Protein AF-A0A931ALB3-F1 (afdb_monomer_lite)

Secondary structure (DSSP, 8-state):
--PPPPP-S-HHHHHHHHHGGGGGTS-HHHHHHHHHHHHHHHHHHHHHHHHHS--------TT----------------PPP------------

Foldseek 3Di:
DDDDPDDPPDPQLSVLVVLLVCVVVDDPVCNVVSVVVSVVSVVVVVVVVVVPDDCPDDDPDPPPDPPDPDPPDDDDDDDDDDDDDDDDDDDDDD

Radius of gyration: 39.36 Å; chains: 1; bounding box: 110×78×47 Å

Organism: NCBI:txid1187855

pLDDT: mean 72.68, std 20.85, range [40.41, 98.25]

Structure (mmCIF, N/CA/C/O backbone):
data_AF-A0A931ALB3-F1
#
_entry.id   AF-A0A931ALB3-F1
#
loop_
_atom_site.group_PDB
_atom_site.id
_atom_site.type_symbol
_atom_site.label_atom_id
_atom_site.label_alt_id
_atom_site.label_comp_id
_atom_site.label_asym_id
_atom_site.label_entity_id
_atom_site.label_seq_id
_atom_site.pdbx_PDB_ins_code
_atom_site.Cartn_x
_atom_site.Cartn_y
_atom_site.Cartn_z
_atom_site.occupancy
_atom_site.B_iso_or_equiv
_atom_site.auth_seq_id
_atom_site.auth_comp_id
_atom_site.auth_asym_id
_atom_site.auth_atom_id
_atom_site.pdbx_PDB_model_num
ATOM 1 N N . MET A 1 1 ? 1.203 18.938 10.256 1.00 41.41 1 MET A N 1
ATOM 2 C CA . MET A 1 1 ? 1.849 18.934 8.933 1.00 41.41 1 MET A CA 1
ATOM 3 C C . MET A 1 1 ? 1.811 17.492 8.477 1.00 41.41 1 MET A C 1
ATOM 5 O O . MET A 1 1 ? 2.504 16.689 9.080 1.00 41.41 1 MET A O 1
ATOM 9 N N . SER A 1 2 ? 0.908 17.139 7.564 1.00 53.34 2 SER A N 1
ATOM 10 C CA . SER A 1 2 ? 0.978 15.830 6.913 1.00 53.34 2 SER A CA 1
ATOM 11 C C . SER A 1 2 ? 1.846 16.026 5.686 1.00 53.34 2 SER A C 1
ATOM 13 O O . SER A 1 2 ? 1.384 16.588 4.697 1.00 53.34 2 SER A O 1
ATOM 15 N N . GLU A 1 3 ? 3.119 15.669 5.797 1.00 61.12 3 GLU A N 1
ATOM 16 C CA . GLU A 1 3 ? 3.937 15.428 4.615 1.00 61.12 3 GLU A CA 1
ATOM 17 C C . GLU A 1 3 ? 3.280 14.259 3.877 1.00 61.12 3 GLU A C 1
ATOM 19 O O . GLU A 1 3 ? 3.037 13.200 4.463 1.00 61.12 3 GLU A O 1
ATOM 24 N N . LEU A 1 4 ? 2.872 14.496 2.630 1.00 61.97 4 LEU A N 1
ATOM 25 C CA . LEU A 1 4 ? 2.487 13.400 1.752 1.00 61.97 4 LEU A CA 1
ATOM 26 C C . LEU A 1 4 ? 3.715 12.489 1.617 1.00 61.97 4 LEU A C 1
ATOM 28 O O . LEU A 1 4 ? 4.827 13.017 1.540 1.00 61.97 4 LEU A O 1
ATOM 32 N N . PRO A 1 5 ? 3.545 11.157 1.642 1.00 64.88 5 PRO A N 1
ATOM 33 C CA . PRO A 1 5 ? 4.663 10.259 1.403 1.00 64.88 5 PRO A CA 1
ATOM 34 C C . PRO A 1 5 ? 5.325 10.636 0.074 1.00 64.88 5 PRO A C 1
ATOM 36 O O . PRO A 1 5 ? 4.628 10.842 -0.920 1.00 64.88 5 PRO A O 1
ATOM 39 N N . GLU A 1 6 ? 6.651 10.779 0.094 1.00 70.75 6 GLU A N 1
ATOM 40 C CA . GLU A 1 6 ? 7.454 10.995 -1.112 1.00 70.75 6 GLU A CA 1
ATOM 41 C C . GLU A 1 6 ? 7.124 9.889 -2.125 1.00 70.75 6 GLU A C 1
ATOM 43 O O . GLU A 1 6 ? 7.076 8.712 -1.752 1.00 70.75 6 GLU A O 1
ATOM 48 N N . GLU A 1 7 ? 6.877 10.262 -3.386 1.00 75.62 7 GLU A N 1
ATOM 49 C CA . GLU A 1 7 ? 6.655 9.284 -4.454 1.00 75.62 7 GLU A CA 1
ATOM 50 C C . GLU A 1 7 ? 7.871 8.361 -4.562 1.00 75.62 7 GLU A C 1
ATOM 52 O O . GLU A 1 7 ? 9.024 8.797 -4.614 1.00 75.62 7 GLU A O 1
ATOM 57 N N . THR A 1 8 ? 7.604 7.061 -4.595 1.00 79.12 8 THR A N 1
ATOM 58 C CA . THR A 1 8 ? 8.630 6.018 -4.666 1.00 79.12 8 THR A CA 1
ATOM 59 C C . THR A 1 8 ? 9.187 5.852 -6.080 1.00 79.12 8 THR A C 1
ATOM 61 O O . THR A 1 8 ? 10.217 5.200 -6.264 1.00 79.12 8 THR A O 1
ATOM 64 N N . GLY A 1 9 ? 8.531 6.456 -7.079 1.00 85.06 9 GLY A N 1
ATOM 65 C CA . GLY A 1 9 ? 8.895 6.370 -8.492 1.00 85.06 9 GLY A CA 1
ATOM 66 C C . GLY A 1 9 ? 8.384 5.103 -9.186 1.00 85.06 9 GLY A C 1
ATOM 67 O O . GLY A 1 9 ? 8.633 4.933 -10.379 1.00 85.06 9 GLY A O 1
ATOM 68 N N . ASP A 1 10 ? 7.666 4.230 -8.471 1.00 90.38 10 ASP A N 1
ATOM 69 C CA . ASP A 1 10 ? 6.898 3.121 -9.041 1.00 90.38 10 ASP A CA 1
ATOM 70 C C . ASP A 1 10 ? 5.411 3.349 -8.746 1.00 90.38 10 ASP A C 1
ATOM 72 O O . ASP A 1 10 ? 4.952 3.193 -7.613 1.00 90.38 10 ASP A O 1
ATOM 76 N N . GLU A 1 11 ? 4.646 3.670 -9.794 1.00 91.75 11 GLU A N 1
ATOM 77 C CA . GLU A 1 11 ? 3.209 3.968 -9.715 1.00 91.75 11 GLU A CA 1
ATOM 78 C C . GLU A 1 11 ? 2.410 2.863 -8.998 1.00 91.75 11 GLU A C 1
ATOM 80 O O . GLU A 1 11 ? 1.396 3.136 -8.351 1.00 91.75 11 GLU A O 1
ATOM 85 N N . ARG A 1 12 ? 2.860 1.600 -9.085 1.00 93.12 12 ARG A N 1
ATOM 86 C CA . ARG A 1 12 ? 2.203 0.464 -8.419 1.00 93.12 12 ARG A CA 1
ATOM 87 C C . ARG A 1 12 ? 2.421 0.524 -6.913 1.00 93.12 12 ARG A C 1
ATOM 89 O O . ARG A 1 12 ? 1.476 0.316 -6.153 1.00 93.12 12 ARG A O 1
ATOM 96 N N . VAL A 1 13 ? 3.646 0.827 -6.487 1.00 93.94 13 VAL A N 1
ATOM 97 C CA . VAL A 1 13 ? 4.000 0.998 -5.072 1.00 93.94 13 VAL A CA 1
ATOM 98 C C . VAL A 1 13 ? 3.291 2.226 -4.506 1.00 93.94 13 VAL A C 1
ATOM 100 O O . VAL A 1 13 ? 2.680 2.137 -3.440 1.00 93.94 13 VAL A O 1
ATOM 103 N N . ASP A 1 14 ? 3.273 3.331 -5.249 1.00 93.56 14 ASP A N 1
ATOM 104 C CA . ASP A 1 14 ? 2.623 4.576 -4.835 1.00 93.56 14 ASP A CA 1
ATOM 105 C C . ASP A 1 14 ? 1.110 4.393 -4.646 1.00 93.56 14 ASP A C 1
ATOM 107 O O . ASP A 1 14 ? 0.546 4.828 -3.637 1.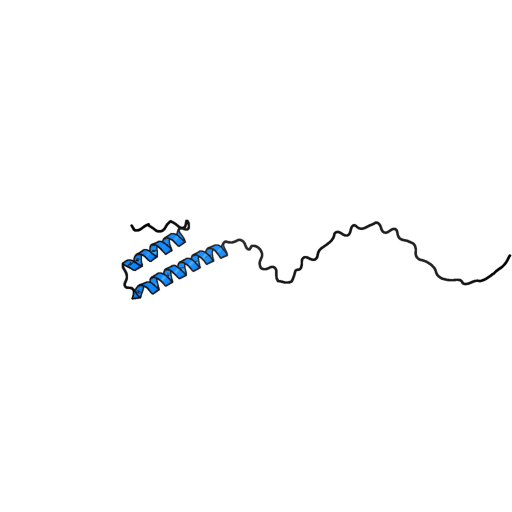00 93.56 14 ASP A O 1
ATOM 111 N N . ALA A 1 15 ? 0.447 3.653 -5.541 1.00 93.56 15 ALA A N 1
ATOM 112 C CA . ALA A 1 15 ? -0.966 3.305 -5.393 1.00 93.56 15 ALA A CA 1
ATOM 113 C C . ALA A 1 15 ? -1.243 2.456 -4.136 1.00 93.56 15 ALA A C 1
ATOM 115 O O . ALA A 1 15 ? -2.252 2.663 -3.452 1.00 93.56 15 ALA A O 1
ATOM 116 N N . ILE A 1 16 ? -0.350 1.515 -3.806 1.00 95.56 16 ILE A N 1
ATOM 117 C CA . ILE A 1 16 ? -0.470 0.681 -2.602 1.00 95.56 16 ILE A CA 1
ATOM 118 C C . ILE A 1 16 ? -0.306 1.530 -1.334 1.00 95.56 16 ILE A C 1
ATOM 120 O O . ILE A 1 16 ? -1.128 1.430 -0.418 1.00 95.56 16 ILE A O 1
ATOM 124 N N . VAL A 1 17 ? 0.709 2.398 -1.291 1.00 93.81 17 VAL A N 1
ATOM 125 C CA . VAL A 1 17 ? 0.983 3.281 -0.146 1.00 93.81 17 VAL A CA 1
ATOM 126 C C . VAL A 1 17 ? -0.146 4.295 0.048 1.00 93.81 17 VAL A C 1
ATOM 128 O O . VAL A 1 17 ? -0.615 4.475 1.173 1.00 93.81 17 VAL A O 1
ATOM 131 N N . ALA A 1 18 ? -0.667 4.887 -1.031 1.00 92.75 18 ALA A N 1
ATOM 132 C CA . ALA A 1 18 ? -1.837 5.762 -0.973 1.00 92.75 18 ALA A CA 1
ATOM 133 C C . ALA A 1 18 ? -3.065 5.047 -0.374 1.00 92.75 18 ALA A C 1
ATOM 135 O O . ALA A 1 18 ? -3.826 5.634 0.400 1.00 92.75 18 ALA A O 1
ATOM 136 N N . GLY A 1 19 ? -3.229 3.749 -0.657 1.00 92.06 19 GLY A N 1
ATOM 137 C CA . GLY A 1 19 ? -4.294 2.910 -0.108 1.00 92.06 19 GLY A CA 1
ATOM 138 C C . GLY A 1 19 ? -4.288 2.777 1.422 1.00 92.06 19 GLY A C 1
ATOM 139 O O . GLY A 1 19 ? -5.359 2.560 2.005 1.00 92.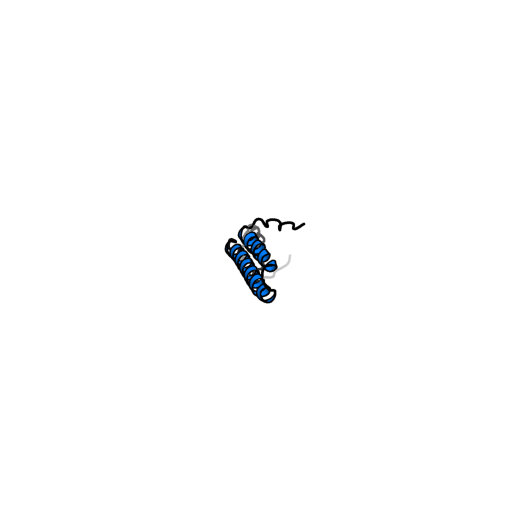06 19 GLY A O 1
ATOM 140 N N . LEU A 1 20 ? -3.132 2.957 2.077 1.00 95.50 20 LEU A N 1
ATOM 141 C CA . LEU A 1 20 ? -3.002 2.957 3.540 1.00 95.50 20 LEU A CA 1
ATOM 142 C C . LEU A 1 20 ? -3.637 4.195 4.191 1.00 95.50 20 LEU A C 1
ATOM 144 O O . LEU A 1 20 ? -4.021 4.134 5.358 1.00 95.50 20 LEU A O 1
ATOM 148 N N . GLY A 1 21 ? -3.837 5.291 3.448 1.00 93.12 21 GLY A N 1
ATOM 149 C CA . GLY A 1 21 ? -4.511 6.494 3.956 1.00 93.12 21 GLY A CA 1
ATOM 150 C C . GLY A 1 21 ? -5.928 6.228 4.484 1.00 93.12 21 GLY A C 1
ATOM 151 O O . GLY A 1 21 ? -6.383 6.893 5.412 1.00 93.12 21 GLY A O 1
ATOM 152 N N . ARG A 1 22 ? -6.590 5.177 3.977 1.00 92.75 22 ARG A N 1
ATOM 153 C CA . ARG A 1 22 ? -7.931 4.743 4.408 1.00 92.75 22 ARG A CA 1
ATOM 154 C C . ARG A 1 22 ? -7.984 4.253 5.857 1.00 92.75 22 ARG A C 1
ATOM 156 O O . ARG A 1 22 ? -9.060 4.216 6.444 1.00 92.75 22 ARG A O 1
ATOM 163 N N . LEU A 1 23 ? -6.850 3.892 6.462 1.00 95.50 23 LEU A N 1
ATOM 164 C CA . LEU A 1 23 ? -6.800 3.415 7.850 1.00 95.50 23 LEU A CA 1
ATOM 165 C C . LEU A 1 23 ? -7.382 4.433 8.844 1.00 95.50 23 LEU A C 1
ATOM 167 O O . LEU A 1 23 ? -8.004 4.031 9.824 1.00 95.50 23 LEU A O 1
ATOM 171 N N . GLY A 1 24 ? -7.237 5.736 8.581 1.00 93.00 24 GLY A N 1
ATOM 172 C CA . GLY A 1 24 ? -7.792 6.790 9.439 1.00 93.00 24 GLY A CA 1
ATOM 173 C C . GLY A 1 24 ? -9.324 6.865 9.443 1.00 93.00 24 GLY A C 1
ATOM 174 O O . GLY A 1 24 ? -9.902 7.453 10.354 1.00 93.00 24 GLY A O 1
ATOM 175 N N . GLU A 1 25 ? -9.979 6.261 8.452 1.00 95.56 25 GLU A N 1
ATOM 176 C CA . GLU A 1 25 ? -11.433 6.307 8.254 1.00 95.56 25 GLU A CA 1
ATOM 177 C C . GLU A 1 25 ? -12.127 5.002 8.674 1.00 95.56 25 GLU A C 1
ATOM 179 O O . GLU A 1 25 ? -13.345 4.972 8.860 1.00 95.56 25 GLU A O 1
ATOM 184 N N . LEU A 1 26 ? -11.362 3.917 8.838 1.00 96.88 26 LEU A N 1
ATOM 185 C CA . LEU A 1 26 ? -11.883 2.588 9.145 1.00 96.88 26 LEU A CA 1
ATOM 186 C C . LEU A 1 26 ? -11.680 2.215 10.622 1.00 96.88 26 LEU A C 1
ATOM 188 O O . LEU A 1 26 ? -10.690 2.616 11.242 1.00 96.88 26 LEU A O 1
ATOM 192 N N . PRO A 1 27 ? -12.566 1.380 11.199 1.00 96.62 27 PRO A N 1
ATOM 193 C CA . PRO A 1 27 ? -12.337 0.785 12.508 1.00 96.62 27 PRO A CA 1
ATOM 194 C C . PRO A 1 27 ? -11.035 -0.020 12.545 1.00 96.62 27 PRO A C 1
ATOM 196 O O . PRO A 1 27 ? -10.693 -0.710 11.586 1.00 96.62 27 PRO A O 1
ATOM 199 N N . VAL A 1 28 ? -10.370 -0.037 13.703 1.00 96.31 28 VAL A N 1
ATOM 200 C CA . VAL A 1 28 ? -9.112 -0.783 13.910 1.00 96.31 28 VAL A CA 1
ATOM 201 C C . VAL A 1 28 ? -9.250 -2.274 13.576 1.00 96.31 28 VAL A C 1
ATOM 203 O O . VAL A 1 28 ? -8.317 -2.884 13.062 1.00 96.31 28 VAL A O 1
ATOM 206 N N . SER A 1 29 ? -10.432 -2.867 13.782 1.00 96.56 29 SER A N 1
ATOM 207 C CA . SER A 1 29 ? -10.709 -4.261 13.403 1.00 96.56 29 SER A CA 1
ATOM 208 C C . SER A 1 29 ? -10.563 -4.535 11.901 1.00 96.56 29 SER A C 1
ATOM 210 O O . SER A 1 29 ? -10.354 -5.680 11.514 1.00 96.56 29 SER A O 1
ATOM 212 N N . GLN A 1 30 ? -10.649 -3.504 11.058 1.00 97.19 30 GLN A N 1
ATOM 213 C CA . GLN A 1 30 ? -10.480 -3.598 9.609 1.00 97.19 30 GLN A CA 1
ATOM 214 C C . GLN A 1 30 ? -9.055 -3.272 9.148 1.00 97.19 30 GLN A C 1
ATOM 216 O O . GLN A 1 30 ? -8.709 -3.566 8.006 1.00 97.19 30 GLN A O 1
ATOM 221 N N . HIS A 1 31 ? -8.203 -2.712 10.015 1.00 97.38 31 HIS A N 1
ATOM 222 C CA . HIS A 1 31 ? -6.836 -2.321 9.649 1.00 97.38 31 HIS A CA 1
ATOM 223 C C . HIS A 1 31 ? -6.008 -3.508 9.168 1.00 97.38 31 HIS A C 1
ATOM 225 O O . HIS A 1 31 ? -5.268 -3.382 8.200 1.00 97.38 31 HIS A O 1
ATOM 231 N N . VAL A 1 32 ? -6.192 -4.680 9.782 1.00 97.31 32 VAL A N 1
ATOM 232 C CA . VAL A 1 32 ? -5.497 -5.914 9.384 1.00 97.31 32 VAL A CA 1
ATOM 233 C C . VAL A 1 32 ? -5.770 -6.263 7.921 1.00 97.31 32 VAL A C 1
ATOM 235 O O . VAL A 1 32 ? -4.835 -6.575 7.197 1.00 97.31 32 VAL A O 1
AT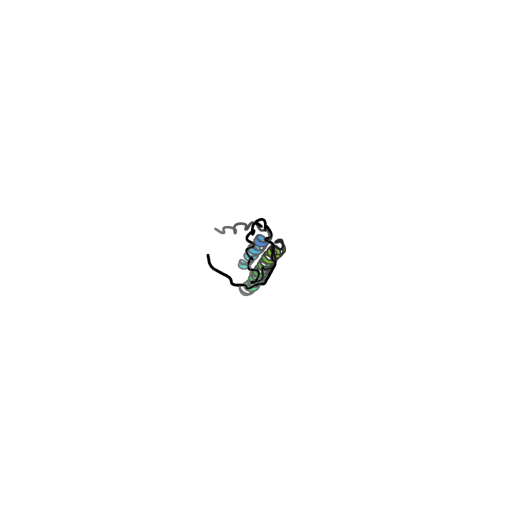OM 238 N N . ALA A 1 33 ? -7.018 -6.145 7.460 1.00 97.31 33 ALA A N 1
ATOM 239 C CA . ALA A 1 33 ? -7.366 -6.437 6.069 1.00 97.31 33 ALA A CA 1
ATOM 240 C C . ALA A 1 33 ? -6.730 -5.437 5.087 1.00 97.31 33 ALA A C 1
ATOM 242 O O . ALA A 1 33 ? -6.325 -5.810 3.989 1.00 97.31 33 ALA A O 1
ATOM 243 N N . VAL A 1 34 ? -6.617 -4.167 5.488 1.00 97.12 34 VAL A N 1
ATOM 244 C CA . VAL A 1 34 ? -5.945 -3.135 4.683 1.00 97.12 34 VAL A CA 1
ATOM 245 C C . VAL A 1 34 ? -4.441 -3.399 4.600 1.00 97.12 34 VAL A C 1
ATOM 247 O O . VAL A 1 34 ? -3.867 -3.290 3.518 1.00 97.12 34 VAL A O 1
ATOM 250 N N . PHE A 1 35 ? -3.807 -3.785 5.709 1.00 97.50 35 PHE A N 1
ATOM 251 C CA . PHE A 1 35 ? -2.391 -4.152 5.712 1.00 97.50 35 PHE A CA 1
ATOM 252 C C . PHE A 1 35 ? -2.115 -5.416 4.898 1.00 97.50 35 PHE A C 1
ATOM 254 O O . PHE A 1 35 ? -1.148 -5.433 4.145 1.00 97.50 35 PHE A O 1
ATOM 261 N N . ASP A 1 36 ? -2.968 -6.435 4.993 1.00 98.25 36 ASP A N 1
ATOM 262 C CA . ASP A 1 36 ? -2.830 -7.685 4.238 1.00 98.25 36 ASP A CA 1
ATOM 263 C C . ASP A 1 36 ? -2.926 -7.451 2.720 1.00 98.25 36 ASP A C 1
ATOM 265 O O . ASP A 1 36 ? -2.107 -7.947 1.942 1.00 98.25 36 ASP A O 1
ATOM 269 N N . GLN A 1 37 ? -3.864 -6.593 2.299 1.00 97.56 37 GLN A N 1
ATOM 270 C CA . GLN A 1 37 ? -3.971 -6.139 0.912 1.00 97.56 37 GLN A CA 1
ATOM 271 C C . GLN A 1 37 ? -2.704 -5.409 0.452 1.00 97.56 37 GLN A C 1
ATOM 273 O O . GLN A 1 37 ? -2.196 -5.689 -0.635 1.00 97.56 37 GLN A O 1
ATOM 278 N N . ALA A 1 38 ? -2.209 -4.461 1.252 1.00 97.31 38 ALA A N 1
ATOM 279 C CA . ALA A 1 38 ? -1.021 -3.693 0.897 1.00 97.31 38 ALA A CA 1
ATOM 280 C C . ALA A 1 38 ? 0.220 -4.592 0.809 1.00 97.31 38 ALA A C 1
ATOM 282 O O . ALA A 1 38 ? 0.977 -4.505 -0.153 1.00 97.31 38 ALA A O 1
ATOM 283 N N . PHE A 1 39 ? 0.386 -5.500 1.771 1.00 97.69 39 PHE A N 1
ATOM 284 C CA . PHE A 1 39 ? 1.481 -6.460 1.799 1.00 97.69 39 PHE A CA 1
ATOM 285 C C . PHE A 1 39 ? 1.467 -7.369 0.564 1.00 97.69 39 PHE A C 1
ATOM 287 O O . PHE A 1 39 ? 2.452 -7.419 -0.169 1.00 97.69 39 PHE A O 1
ATOM 294 N N . SER A 1 40 ? 0.318 -7.982 0.263 1.00 97.88 40 SER A N 1
ATOM 295 C CA . SER A 1 40 ? 0.153 -8.842 -0.917 1.00 97.88 40 SER A CA 1
ATOM 296 C C . SER A 1 40 ? 0.435 -8.097 -2.230 1.00 97.88 40 SER A C 1
ATOM 298 O O . SER A 1 40 ? 1.031 -8.648 -3.154 1.00 97.88 40 SER A O 1
ATOM 300 N N . GLY A 1 41 ? 0.030 -6.825 -2.327 1.00 96.88 41 GLY A N 1
ATOM 301 C CA . GLY A 1 41 ? 0.303 -5.990 -3.500 1.00 96.88 41 GLY A CA 1
ATOM 302 C C . GLY A 1 41 ? 1.792 -5.683 -3.687 1.00 96.88 41 GLY A C 1
ATOM 303 O O . GLY A 1 41 ? 2.291 -5.690 -4.816 1.00 96.88 41 GLY A O 1
ATOM 304 N N . LEU A 1 42 ? 2.516 -5.446 -2.590 1.00 96.62 42 LEU A N 1
ATOM 305 C CA . LEU A 1 42 ? 3.960 -5.213 -2.634 1.00 96.62 42 LEU A CA 1
ATOM 306 C C . LEU A 1 42 ? 4.709 -6.487 -3.027 1.00 96.62 42 LEU A C 1
ATOM 308 O O . LEU A 1 42 ? 5.576 -6.424 -3.895 1.00 96.62 42 LEU A O 1
ATOM 312 N N . GLU A 1 43 ? 4.339 -7.644 -2.471 1.00 97.31 43 GLU A N 1
ATOM 313 C CA . GLU A 1 43 ? 4.922 -8.932 -2.870 1.00 97.31 43 GLU A CA 1
ATOM 314 C C . GLU A 1 43 ? 4.715 -9.210 -4.361 1.00 97.31 43 GLU A C 1
ATOM 316 O O . GLU A 1 43 ? 5.662 -9.573 -5.056 1.00 97.31 43 GLU A O 1
ATOM 321 N N . ALA A 1 44 ? 3.510 -8.966 -4.883 1.00 96.06 44 ALA A N 1
ATOM 322 C CA . ALA A 1 44 ? 3.227 -9.118 -6.309 1.00 96.06 44 ALA A CA 1
ATOM 323 C C . ALA A 1 44 ? 4.059 -8.160 -7.180 1.00 96.06 44 ALA A C 1
ATOM 325 O O . ALA A 1 44 ? 4.546 -8.543 -8.244 1.00 96.06 44 ALA A O 1
ATOM 326 N N . THR A 1 45 ? 4.255 -6.921 -6.723 1.00 95.12 45 THR A N 1
ATOM 327 C CA . THR A 1 45 ? 5.085 -5.932 -7.425 1.00 95.12 45 THR A CA 1
ATOM 328 C C . THR A 1 45 ? 6.546 -6.380 -7.480 1.00 95.12 45 THR A C 1
ATOM 330 O O . THR A 1 45 ? 7.169 -6.299 -8.538 1.00 95.12 45 THR A O 1
ATOM 333 N N . LEU A 1 46 ? 7.077 -6.902 -6.369 1.00 92.94 46 LEU A N 1
ATOM 334 C CA . LEU A 1 46 ? 8.438 -7.435 -6.291 1.00 92.94 46 LEU A CA 1
ATOM 335 C C . LEU A 1 46 ? 8.616 -8.694 -7.149 1.00 92.94 46 LEU A C 1
ATOM 337 O O . LEU A 1 46 ? 9.613 -8.804 -7.859 1.00 92.94 46 LEU A O 1
ATOM 341 N N . ALA A 1 47 ? 7.644 -9.609 -7.132 1.00 92.94 47 ALA A N 1
ATOM 342 C CA . ALA A 1 47 ? 7.670 -10.816 -7.955 1.00 92.94 47 ALA A CA 1
ATOM 343 C C . ALA A 1 47 ? 7.708 -10.483 -9.455 1.00 92.94 47 ALA A C 1
ATOM 345 O O . ALA A 1 47 ? 8.521 -11.040 -10.187 1.00 92.94 47 ALA A O 1
ATOM 346 N N . ALA A 1 48 ? 6.912 -9.506 -9.901 1.00 89.50 48 ALA A N 1
ATOM 347 C CA . ALA A 1 48 ? 6.908 -9.081 -11.299 1.00 89.50 48 ALA A CA 1
ATOM 348 C C . ALA A 1 48 ? 8.275 -8.541 -11.762 1.00 89.50 48 ALA A C 1
ATOM 350 O O . ALA A 1 48 ? 8.679 -8.784 -12.899 1.00 89.50 48 ALA A O 1
ATOM 351 N N . VAL A 1 49 ? 9.001 -7.833 -10.886 1.00 88.31 49 VAL A N 1
ATOM 352 C CA . VAL A 1 49 ? 10.357 -7.339 -11.184 1.00 88.31 49 VAL A CA 1
ATOM 353 C C . VAL A 1 49 ? 11.353 -8.495 -11.313 1.00 88.31 49 VAL A C 1
ATOM 355 O O . VAL A 1 49 ? 12.198 -8.465 -12.209 1.00 88.31 49 VAL A O 1
ATOM 358 N N . ASP A 1 50 ? 11.243 -9.519 -10.463 1.00 82.56 50 ASP A N 1
ATOM 359 C CA . ASP A 1 50 ? 12.079 -10.725 -10.538 1.00 82.56 50 ASP A CA 1
ATOM 360 C C . ASP A 1 50 ? 11.846 -11.494 -11.853 1.00 82.56 50 ASP A C 1
ATOM 362 O O . ASP A 1 50 ? 12.799 -11.881 -12.526 1.00 82.56 50 ASP A O 1
ATOM 366 N N . GLU A 1 51 ? 10.588 -11.610 -12.296 1.00 81.62 51 GLU A N 1
ATOM 367 C CA . GLU A 1 51 ? 10.224 -12.240 -13.576 1.00 81.62 51 GLU A CA 1
ATOM 368 C C . GLU A 1 51 ? 10.705 -11.453 -14.811 1.00 81.62 51 GLU A C 1
ATOM 370 O O . GLU A 1 51 ? 10.918 -12.029 -15.881 1.00 81.62 51 GLU A O 1
ATOM 375 N N . GLN A 1 52 ? 10.873 -10.134 -14.687 1.00 73.88 52 GLN A N 1
ATOM 376 C CA . GLN A 1 52 ? 11.339 -9.250 -15.763 1.00 73.88 52 GLN A CA 1
ATOM 377 C C . GLN A 1 52 ? 12.865 -9.184 -15.876 1.00 73.88 52 GLN A C 1
ATOM 379 O O . GLN A 1 52 ? 13.383 -8.706 -16.893 1.00 73.88 52 GLN A O 1
ATOM 384 N N . ALA A 1 53 ? 13.601 -9.674 -14.877 1.00 66.56 53 ALA A N 1
ATOM 385 C CA . ALA A 1 53 ? 15.038 -9.828 -14.996 1.00 66.56 53 ALA A CA 1
ATOM 386 C C . ALA A 1 53 ? 15.343 -10.865 -16.096 1.00 66.56 53 ALA A C 1
ATOM 388 O O . ALA A 1 53 ? 14.776 -11.962 -16.092 1.00 66.56 53 ALA A O 1
ATOM 389 N N . PRO A 1 54 ? 16.245 -10.574 -17.057 1.00 64.69 54 PRO A N 1
ATOM 390 C CA . PRO A 1 54 ? 16.708 -11.611 -17.970 1.00 64.69 54 PRO A CA 1
ATOM 391 C C . PRO A 1 54 ? 17.255 -12.779 -17.136 1.00 64.69 54 PRO A C 1
ATOM 393 O O . PRO A 1 54 ? 17.832 -12.525 -16.071 1.00 64.69 54 PRO A O 1
ATOM 396 N N . PRO A 1 55 ? 17.129 -14.040 -17.596 1.00 61.94 55 PRO A N 1
ATOM 397 C CA . PRO A 1 55 ? 17.713 -15.185 -16.912 1.00 61.94 55 PRO A CA 1
ATOM 398 C C . PRO A 1 55 ? 19.231 -15.018 -16.931 1.00 61.94 55 PRO A C 1
ATOM 400 O O . PRO A 1 55 ? 19.934 -15.472 -17.836 1.00 61.94 55 PRO A O 1
ATOM 403 N N . THR A 1 56 ? 19.753 -14.312 -15.937 1.00 60.75 56 THR A N 1
ATOM 404 C CA . THR A 1 56 ? 21.176 -14.083 -15.764 1.00 60.75 56 THR A CA 1
ATOM 405 C C . THR A 1 56 ? 21.704 -15.355 -15.134 1.00 60.75 56 THR A C 1
ATOM 407 O O . THR A 1 56 ? 21.849 -15.442 -13.927 1.00 60.75 56 THR A O 1
ATOM 410 N N . GLY A 1 57 ? 21.884 -16.377 -15.974 1.00 55.12 57 GLY A N 1
ATOM 411 C CA . GLY A 1 57 ? 22.533 -17.638 -15.646 1.00 55.12 57 GLY A CA 1
ATOM 412 C C . GLY A 1 57 ? 21.997 -18.299 -14.382 1.00 55.12 57 GLY A C 1
ATOM 413 O O . GLY A 1 57 ? 22.545 -18.103 -13.300 1.00 55.12 57 GLY A O 1
ATOM 414 N N . ALA A 1 58 ? 20.999 -19.167 -14.552 1.00 54.66 58 ALA A N 1
ATOM 415 C CA . ALA A 1 58 ? 20.724 -20.242 -13.610 1.00 54.66 58 ALA A CA 1
ATOM 416 C C . ALA A 1 58 ? 22.034 -20.755 -12.980 1.00 54.66 58 ALA A C 1
ATOM 418 O O . ALA A 1 58 ? 22.954 -21.148 -13.699 1.00 54.66 58 ALA A O 1
ATOM 419 N N . GLN A 1 59 ? 22.101 -20.677 -11.648 1.00 54.84 59 GLN A N 1
ATOM 420 C CA . GLN A 1 59 ? 22.982 -21.417 -10.750 1.00 54.84 59 GLN A C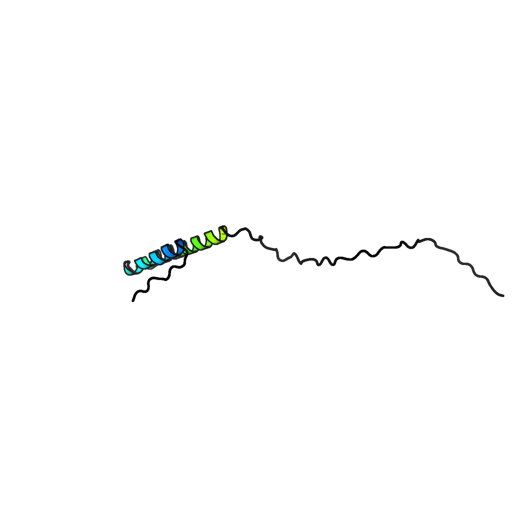A 1
ATOM 421 C C . GLN A 1 59 ? 24.236 -22.031 -11.411 1.00 54.84 59 GLN A C 1
ATOM 423 O O . GLN A 1 59 ? 24.191 -23.132 -11.969 1.00 54.84 59 GLN A O 1
ATOM 428 N N . ARG A 1 60 ? 25.420 -21.430 -11.220 1.00 55.34 60 ARG A N 1
ATOM 429 C CA . ARG A 1 60 ? 26.626 -22.272 -11.169 1.00 55.34 60 ARG A CA 1
ATOM 430 C C . ARG A 1 60 ? 26.447 -23.213 -9.981 1.00 55.34 60 ARG A C 1
ATOM 432 O O . ARG A 1 60 ? 26.533 -22.784 -8.834 1.00 55.34 60 ARG A O 1
ATOM 439 N N . ALA A 1 61 ? 26.184 -24.486 -10.262 1.00 51.91 61 ALA A N 1
ATOM 440 C CA . ALA A 1 61 ? 26.266 -25.543 -9.267 1.00 51.91 61 ALA A CA 1
ATOM 441 C C . ALA A 1 61 ? 27.612 -25.437 -8.514 1.00 51.91 61 ALA A C 1
ATOM 443 O O . ALA A 1 61 ? 28.641 -25.167 -9.152 1.00 51.91 61 ALA A O 1
ATOM 444 N N . PRO A 1 62 ? 27.650 -25.655 -7.188 1.00 48.88 62 PRO A N 1
ATOM 445 C CA . PRO A 1 62 ? 28.908 -25.739 -6.461 1.00 48.88 62 PRO A CA 1
ATOM 446 C C . PRO A 1 62 ? 29.626 -2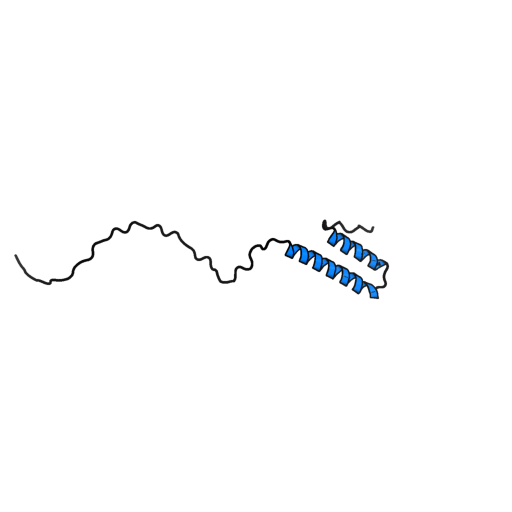7.013 -6.923 1.00 48.88 62 PRO A C 1
ATOM 448 O O . PRO A 1 62 ? 29.321 -28.112 -6.474 1.00 48.88 62 PRO A O 1
ATOM 451 N N . GLY A 1 63 ? 30.527 -26.880 -7.899 1.00 51.00 63 GLY A N 1
ATOM 452 C CA . GLY A 1 63 ? 31.246 -28.028 -8.454 1.00 51.00 63 GLY A CA 1
ATOM 453 C C . GLY A 1 63 ? 32.013 -27.803 -9.756 1.00 51.00 63 GLY A C 1
ATOM 454 O O . GLY A 1 63 ? 32.870 -28.618 -10.078 1.00 51.00 63 GLY A O 1
ATOM 455 N N . GLN A 1 64 ? 31.794 -26.712 -10.497 1.00 53.91 64 GLN A N 1
ATOM 456 C CA . GLN A 1 64 ? 32.675 -26.369 -11.623 1.00 53.91 64 GLN A CA 1
ATOM 457 C C . GLN A 1 64 ? 33.732 -25.369 -11.181 1.00 53.91 64 GLN A C 1
ATOM 459 O O . GLN A 1 64 ? 33.676 -24.171 -11.456 1.00 53.91 64 GLN A O 1
ATOM 464 N N . ALA A 1 65 ? 34.722 -25.919 -10.476 1.00 49.53 65 ALA A N 1
ATOM 465 C CA . ALA A 1 65 ? 36.040 -25.328 -10.411 1.00 49.53 65 ALA A CA 1
ATOM 466 C C . ALA A 1 65 ? 36.486 -25.024 -11.844 1.00 49.53 65 ALA A C 1
ATOM 468 O O . ALA A 1 65 ? 36.524 -25.906 -12.706 1.00 49.53 65 ALA A O 1
ATOM 469 N N . ALA A 1 66 ? 36.789 -23.753 -12.085 1.00 54.53 66 ALA A N 1
ATOM 470 C CA . ALA A 1 66 ? 37.523 -23.302 -13.244 1.00 54.53 66 ALA A CA 1
ATOM 471 C C . ALA A 1 66 ? 38.848 -24.075 -13.283 1.00 54.53 66 ALA A C 1
ATOM 473 O O . ALA A 1 66 ? 39.820 -23.714 -12.623 1.00 54.53 66 ALA A O 1
ATOM 474 N N . GLY A 1 67 ? 38.853 -25.190 -14.013 1.00 47.56 67 GLY A N 1
ATOM 475 C CA . GLY A 1 67 ? 40.055 -25.926 -14.346 1.00 47.56 67 GLY A CA 1
ATOM 476 C C . GLY A 1 67 ? 40.935 -24.994 -15.155 1.00 47.56 67 GLY A C 1
ATOM 477 O O . GLY A 1 67 ? 40.665 -24.747 -16.332 1.00 47.56 67 GLY A O 1
ATOM 478 N N . GLY A 1 68 ? 41.949 -24.441 -14.493 1.00 51.50 68 GLY A N 1
ATOM 479 C CA . GLY A 1 68 ? 42.986 -23.645 -15.117 1.00 51.50 68 GLY A CA 1
ATOM 480 C C . GLY A 1 68 ? 43.560 -24.406 -16.302 1.00 51.50 68 GLY A C 1
ATOM 481 O O . GLY A 1 68 ? 44.297 -25.375 -16.143 1.00 51.50 68 GLY A O 1
ATOM 482 N N . ARG A 1 69 ? 43.224 -23.965 -17.512 1.00 48.34 69 ARG A N 1
ATOM 483 C CA . ARG A 1 69 ? 43.985 -24.326 -18.701 1.00 48.34 69 ARG A CA 1
ATOM 484 C C . ARG A 1 69 ? 45.068 -23.279 -18.874 1.00 48.34 69 ARG A C 1
ATOM 486 O O . ARG A 1 69 ? 44.897 -22.283 -19.565 1.00 48.34 69 ARG A O 1
ATOM 493 N N . VAL A 1 70 ? 46.184 -23.532 -18.201 1.00 59.16 70 VAL A N 1
ATOM 494 C CA . VAL A 1 70 ? 47.499 -23.027 -18.599 1.00 59.16 70 VAL A CA 1
ATOM 495 C C . VAL A 1 70 ? 47.722 -23.359 -20.083 1.00 59.16 70 VAL A C 1
ATOM 497 O O . VAL A 1 70 ? 47.613 -24.536 -20.453 1.00 59.16 70 VAL A O 1
ATOM 500 N N . PRO A 1 71 ? 48.021 -22.378 -20.954 1.00 48.75 71 PRO A N 1
ATOM 501 C CA . PRO A 1 71 ? 48.449 -22.670 -22.311 1.00 48.75 71 PRO A CA 1
ATOM 502 C C . PRO A 1 71 ? 49.857 -23.268 -22.238 1.00 48.75 71 PRO A C 1
ATOM 504 O O . PRO A 1 71 ? 50.850 -22.556 -22.098 1.00 48.75 71 PRO A O 1
ATOM 507 N N . HIS A 1 72 ? 49.952 -24.595 -22.295 1.00 57.56 72 HIS A N 1
ATOM 508 C CA . HIS A 1 72 ? 51.231 -25.264 -22.494 1.00 57.56 72 HIS A CA 1
ATOM 509 C C . HIS A 1 72 ? 51.669 -24.991 -23.931 1.00 57.56 72 HIS A C 1
ATOM 511 O O . HIS A 1 72 ? 51.152 -25.593 -24.874 1.00 57.56 72 HIS A O 1
ATOM 517 N N . GLN A 1 73 ? 52.595 -24.046 -24.090 1.00 51.25 73 GLN A N 1
ATOM 518 C CA . GLN A 1 73 ? 53.304 -23.842 -25.342 1.00 51.25 73 GLN A CA 1
ATOM 519 C C . GLN A 1 73 ? 53.999 -25.152 -25.721 1.00 51.25 73 GLN A C 1
ATOM 521 O O . GLN A 1 73 ? 54.862 -25.655 -25.002 1.00 51.25 73 GLN A O 1
ATOM 526 N N . GLN A 1 74 ? 53.561 -25.725 -26.837 1.00 46.16 74 GLN A N 1
ATOM 527 C CA . GLN A 1 74 ? 54.149 -26.906 -27.442 1.00 46.16 74 GLN A CA 1
ATOM 528 C C . GLN A 1 74 ? 55.548 -26.536 -27.947 1.00 46.16 74 GLN A C 1
ATOM 530 O O . GLN A 1 74 ? 55.695 -25.880 -28.975 1.00 46.16 74 GLN A O 1
ATOM 535 N N . GLY A 1 75 ? 56.582 -26.929 -27.203 1.00 46.47 75 GLY A N 1
ATOM 536 C CA . GLY A 1 75 ? 57.949 -26.953 -27.715 1.00 46.47 75 GLY A CA 1
ATOM 537 C C . GLY A 1 75 ? 58.092 -28.038 -28.795 1.00 46.47 75 GLY A C 1
ATOM 538 O O . GLY A 1 75 ? 57.453 -29.093 -28.684 1.00 46.47 75 GLY A O 1
ATOM 539 N N . PRO A 1 76 ? 58.900 -27.815 -29.846 1.00 48.25 76 PRO A N 1
ATOM 540 C CA . PRO A 1 76 ? 59.072 -28.784 -30.917 1.00 48.25 76 PRO A CA 1
ATOM 541 C C . PRO A 1 76 ? 59.829 -30.010 -30.396 1.00 48.25 76 PRO A C 1
ATOM 543 O O . PRO A 1 76 ? 60.983 -29.947 -29.979 1.00 48.25 76 PRO A O 1
ATOM 546 N N . HIS A 1 77 ? 59.144 -31.142 -30.426 1.00 54.62 77 HIS A N 1
ATOM 547 C CA . HIS A 1 77 ? 59.652 -32.473 -30.134 1.00 54.62 77 HIS A CA 1
AT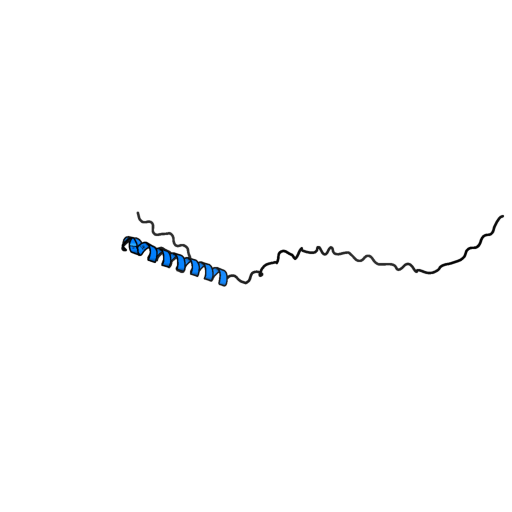OM 548 C C . HIS A 1 77 ? 60.500 -32.942 -31.322 1.00 54.62 77 HIS A C 1
ATOM 550 O O . HIS A 1 77 ? 59.978 -33.475 -32.299 1.00 54.62 77 HIS A O 1
ATOM 556 N N . GLN A 1 78 ? 61.817 -32.736 -31.238 1.00 55.47 78 GLN A N 1
ATOM 557 C CA . GLN A 1 78 ? 62.781 -33.442 -32.081 1.00 55.47 78 GLN A CA 1
ATOM 558 C C . GLN A 1 78 ? 62.916 -34.871 -31.548 1.00 55.47 78 GLN A C 1
ATOM 560 O O . GLN A 1 78 ? 63.420 -35.121 -30.454 1.00 55.47 78 GLN A O 1
ATOM 565 N N . GLN A 1 79 ? 62.377 -35.788 -32.339 1.00 48.97 79 GLN A N 1
ATOM 566 C CA . GLN A 1 79 ? 62.388 -37.231 -32.170 1.00 48.97 79 GLN A CA 1
ATOM 567 C C . GLN A 1 79 ? 63.840 -37.739 -32.119 1.00 48.97 79 GLN A C 1
ATOM 569 O O . GLN A 1 79 ? 64.569 -37.640 -33.102 1.00 48.97 79 GLN A O 1
ATOM 574 N N . GLY A 1 80 ? 64.272 -38.288 -30.982 1.00 46.06 80 GLY A N 1
ATOM 575 C CA . GLY A 1 80 ? 65.499 -39.085 -30.911 1.00 46.06 80 GLY A CA 1
ATOM 576 C C . GLY A 1 80 ? 65.194 -40.526 -31.333 1.00 46.06 80 GLY A C 1
ATOM 577 O O . GLY A 1 80 ? 64.246 -41.099 -30.789 1.00 46.06 80 GLY A O 1
ATOM 578 N N . PRO A 1 81 ? 65.934 -41.132 -32.279 1.00 53.31 81 PRO A N 1
ATOM 579 C CA . PRO A 1 81 ? 65.661 -42.498 -32.685 1.00 53.31 81 PRO A CA 1
ATOM 580 C C . PRO A 1 81 ? 66.079 -43.463 -31.574 1.00 53.31 81 PRO A C 1
ATOM 582 O O . PRO A 1 81 ? 67.219 -43.490 -31.116 1.00 53.31 81 PRO A O 1
ATOM 585 N N . HIS A 1 82 ? 65.106 -44.253 -31.144 1.00 63.28 82 HIS A N 1
ATOM 586 C CA . HIS A 1 82 ? 65.290 -45.502 -30.416 1.00 63.28 82 HIS A CA 1
ATOM 587 C C . HIS A 1 82 ? 65.969 -46.524 -31.344 1.00 63.28 82 HIS A C 1
ATOM 589 O O . HIS A 1 82 ? 65.932 -46.352 -32.561 1.00 63.28 82 HIS A O 1
ATOM 595 N N . GLN A 1 83 ? 66.451 -47.623 -30.749 1.00 54.59 83 GLN A N 1
ATOM 596 C CA . GLN A 1 83 ? 67.080 -48.825 -31.336 1.00 54.59 83 GLN A CA 1
ATOM 597 C C . GLN A 1 83 ? 68.613 -48.803 -31.164 1.00 54.59 83 GLN A C 1
ATOM 599 O O . GLN A 1 83 ? 69.263 -47.824 -31.485 1.00 54.59 83 GLN A O 1
ATOM 604 N N . GLN A 1 84 ? 69.283 -49.831 -30.652 1.00 50.88 84 GLN A N 1
ATOM 605 C CA . GLN A 1 84 ? 68.883 -51.214 -30.434 1.00 50.88 84 GLN A CA 1
ATOM 606 C C . GLN A 1 84 ? 69.874 -51.866 -29.461 1.00 50.88 84 GLN A C 1
ATOM 608 O O . GLN A 1 84 ? 71.009 -51.425 -29.303 1.00 50.88 84 GLN A O 1
ATOM 613 N N . ALA A 1 85 ? 69.398 -52.914 -28.806 1.00 40.41 85 ALA A N 1
ATOM 614 C CA . ALA A 1 85 ? 70.108 -53.735 -27.847 1.00 40.41 85 ALA A CA 1
ATOM 615 C C . ALA A 1 85 ? 71.383 -54.429 -28.383 1.00 40.41 85 ALA A C 1
ATOM 617 O O . ALA A 1 85 ? 71.516 -54.685 -29.578 1.00 40.41 85 ALA A O 1
ATOM 618 N N . SER A 1 86 ? 72.187 -54.879 -27.411 1.00 50.31 86 SER A N 1
ATOM 619 C CA . SER A 1 86 ? 72.986 -56.119 -27.416 1.00 50.31 86 SER A CA 1
ATOM 620 C C . SER A 1 86 ? 74.457 -56.068 -27.856 1.00 50.31 86 SER A C 1
ATOM 622 O O . SER A 1 86 ? 74.808 -55.451 -28.858 1.00 50.31 86 SER A O 1
ATOM 624 N N . HIS A 1 87 ? 75.237 -56.890 -27.130 1.00 53.91 87 HIS A N 1
ATOM 625 C CA . HIS A 1 87 ? 76.669 -57.257 -27.211 1.00 53.91 87 HIS A CA 1
ATOM 626 C C . HIS A 1 87 ? 77.576 -56.339 -26.372 1.00 53.91 87 HIS A C 1
ATOM 628 O O . HIS A 1 87 ? 77.772 -55.180 -26.704 1.00 53.91 87 HIS A O 1
ATOM 634 N N . ASP A 1 88 ? 78.085 -56.719 -25.194 1.00 48.69 88 ASP A N 1
ATOM 635 C CA . ASP A 1 88 ? 78.830 -57.935 -24.811 1.00 48.69 88 ASP A CA 1
ATOM 636 C C . ASP A 1 88 ? 79.911 -58.329 -25.827 1.00 48.69 88 ASP A C 1
ATOM 638 O O . ASP A 1 88 ? 79.669 -59.128 -26.731 1.00 48.69 88 ASP A O 1
ATOM 642 N N . ARG A 1 89 ? 81.112 -57.748 -25.679 1.00 53.16 89 ARG A N 1
ATOM 643 C CA . ARG A 1 89 ? 82.362 -58.520 -25.713 1.00 53.16 89 ARG A CA 1
ATOM 644 C C . ARG A 1 89 ? 83.581 -57.723 -25.259 1.00 53.16 89 ARG A C 1
ATOM 646 O O . ARG A 1 89 ? 83.823 -56.598 -25.677 1.00 53.16 89 ARG A O 1
ATOM 653 N N . SER A 1 90 ? 84.337 -58.400 -24.408 1.00 48.44 90 SER A N 1
ATOM 654 C CA . SER A 1 90 ? 85.674 -58.119 -23.896 1.00 48.44 90 SER A CA 1
ATOM 655 C C . SER A 1 90 ? 86.767 -58.049 -24.978 1.00 48.44 90 SER A C 1
ATOM 657 O O . SER A 1 90 ? 86.517 -58.396 -26.130 1.00 48.44 90 SER A O 1
ATOM 659 N N . VAL A 1 91 ? 87.995 -57.768 -24.503 1.00 47.66 91 VAL A N 1
ATOM 660 C CA . VAL A 1 91 ? 89.328 -57.752 -25.161 1.00 47.66 91 VAL A CA 1
ATOM 661 C C . VAL A 1 91 ? 89.762 -56.325 -25.505 1.00 47.66 91 VAL A C 1
ATOM 663 O O . VAL A 1 91 ? 89.062 -55.623 -26.214 1.00 47.66 91 VAL A O 1
ATOM 666 N N . GLY A 1 92 ? 90.891 -55.797 -25.046 1.00 45.38 92 GLY A N 1
ATOM 667 C CA . GLY A 1 92 ? 92.083 -56.391 -24.447 1.00 45.38 92 GLY A CA 1
ATOM 668 C C . GLY A 1 92 ? 93.279 -55.539 -24.889 1.00 45.38 92 GLY A C 1
ATOM 669 O O . GLY A 1 92 ? 93.309 -55.077 -26.023 1.00 45.38 92 GLY A O 1
ATOM 670 N N . GLU A 1 93 ? 94.187 -55.291 -23.951 1.00 44.00 93 GLU A N 1
ATOM 671 C CA . GLU A 1 93 ? 95.593 -54.873 -24.086 1.00 44.00 93 GLU A CA 1
ATOM 672 C C . GLU A 1 93 ? 96.141 -54.493 -25.480 1.00 44.00 93 GLU A C 1
ATOM 674 O O . GLU A 1 93 ? 96.236 -55.334 -26.377 1.00 44.00 93 GLU A O 1
ATOM 679 N N . ARG A 1 94 ? 96.714 -53.286 -25.577 1.00 52.16 94 ARG A N 1
ATOM 680 C CA . ARG A 1 94 ? 98.174 -53.094 -25.699 1.00 52.16 94 ARG A CA 1
ATOM 681 C C . ARG A 1 94 ? 98.588 -51.643 -25.501 1.00 52.16 94 ARG A C 1
ATOM 683 O O . ARG A 1 94 ? 97.846 -50.754 -25.963 1.00 52.16 94 ARG A O 1
#

Sequence (94 aa):
MSELPEETGDERVDAIVAGLGRLGELPVSQHVAVFDQAFSGLEATLAAVDEQAPPTGAQRAPGQAAGGRVPHQQGPHQQGPHQQASHDRSVGER